Protein AF-A0A9E5N1L3-F1 (afdb_monomer_lite)

Secondary structure (DSSP, 8-state):
-TTS---TTSEEEEETTEEEEE-THHHHHHHHTTPPEEEEEEEE-SSTT-EEEEEEEEE-GGGT-GGGSSHHHHHHHHHHHHHHHHHHSGGGS-TTS-SS---HHHHHHHHHHHH--

Radius of gyration: 16.65 Å; chains: 1; bounding box: 33×31×56 Å

Foldseek 3Di:
DFQFQDADPADFEDQPNDTFGTHLVQLVVCLVPQHKDWQKDWDADDDPPRIDIDTQDIDGCVVVDPCNPGSNSVRNVSSVSVNVVCVVPVVPDPPVGPRHDDCVVVVVVVVVVVVVD

Structure (mmCIF, N/CA/C/O backbone):
data_AF-A0A9E5N1L3-F1
#
_entry.id   AF-A0A9E5N1L3-F1
#
loop_
_atom_site.group_PDB
_atom_site.id
_atom_site.type_symbol
_atom_site.label_atom_id
_atom_site.label_alt_id
_atom_site.label_comp_id
_atom_site.label_asym_id
_atom_site.label_entity_id
_atom_site.label_seq_id
_atom_site.pdbx_PDB_ins_code
_atom_site.Cartn_x
_atom_site.Cartn_y
_atom_site.Cartn_z
_atom_site.occupancy
_atom_site.B_iso_or_equiv
_atom_site.auth_seq_id
_atom_site.auth_comp_id
_atom_site.auth_asym_id
_atom_site.auth_atom_id
_atom_site.pdbx_PDB_model_num
ATOM 1 N N . MET A 1 1 ? -0.098 10.461 0.091 1.00 66.31 1 MET A N 1
ATOM 2 C CA . MET A 1 1 ? -0.199 9.126 0.718 1.00 66.31 1 MET A CA 1
ATOM 3 C C . MET A 1 1 ? -0.242 8.082 -0.395 1.00 66.31 1 MET A C 1
ATOM 5 O O . MET A 1 1 ? -0.880 8.351 -1.407 1.00 66.31 1 MET A O 1
ATOM 9 N N . ALA A 1 2 ? 0.513 6.983 -0.29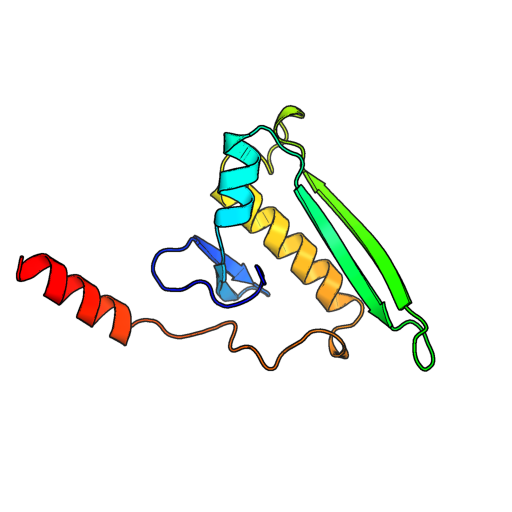1 1.00 82.25 2 ALA A N 1
ATOM 10 C CA . ALA A 1 2 ? 0.779 6.065 -1.414 1.00 82.25 2 ALA A CA 1
ATOM 11 C C . ALA A 1 2 ? -0.378 5.107 -1.770 1.00 82.25 2 ALA A C 1
ATOM 13 O O . ALA A 1 2 ? -0.332 4.412 -2.784 1.00 82.25 2 ALA A O 1
ATOM 14 N N . ASP A 1 3 ? -1.425 5.102 -0.958 1.00 89.88 3 ASP A N 1
ATOM 15 C CA . ASP A 1 3 ? -2.605 4.245 -1.032 1.00 89.88 3 ASP A CA 1
ATOM 16 C C . ASP A 1 3 ? -3.812 4.923 -1.710 1.00 89.88 3 ASP A C 1
ATOM 18 O O . ASP A 1 3 ? -4.870 4.325 -1.892 1.00 89.88 3 ASP A O 1
ATOM 22 N N . GLN A 1 4 ? -3.659 6.160 -2.182 1.00 92.62 4 GLN A N 1
ATOM 23 C CA . GLN A 1 4 ? -4.673 6.846 -2.983 1.00 92.62 4 GLN A CA 1
ATOM 24 C C . G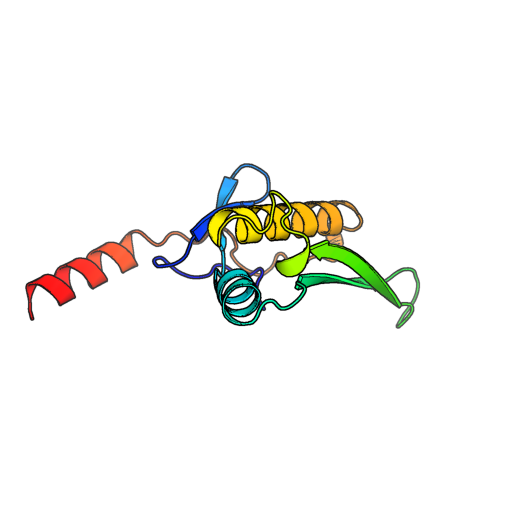LN A 1 4 ? -4.575 6.481 -4.472 1.00 92.62 4 GLN A C 1
ATOM 26 O O . GLN A 1 4 ? -3.598 5.893 -4.935 1.00 92.62 4 GLN A O 1
ATOM 31 N N . ALA A 1 5 ? -5.614 6.817 -5.242 1.00 93.19 5 ALA A N 1
ATOM 32 C CA . ALA A 1 5 ? -5.651 6.544 -6.676 1.00 93.19 5 ALA A CA 1
ATOM 33 C C . ALA A 1 5 ? -4.587 7.367 -7.431 1.00 93.19 5 ALA A C 1
ATOM 35 O O . ALA A 1 5 ? -4.684 8.597 -7.512 1.00 93.19 5 ALA A O 1
ATOM 36 N N . ALA A 1 6 ? -3.609 6.682 -8.024 1.00 92.81 6 ALA A N 1
ATOM 37 C CA . ALA A 1 6 ? -2.356 7.289 -8.477 1.00 92.81 6 ALA A CA 1
ATOM 38 C C . ALA A 1 6 ? -2.406 7.960 -9.864 1.00 92.81 6 ALA A C 1
ATOM 40 O O . ALA A 1 6 ? -1.425 8.552 -10.313 1.00 92.81 6 ALA A O 1
ATOM 41 N N . GLY A 1 7 ? -3.533 7.903 -10.573 1.00 91.31 7 GLY A N 1
ATOM 42 C CA . GLY A 1 7 ? -3.652 8.459 -11.924 1.00 91.31 7 GLY A CA 1
ATOM 43 C C . GLY A 1 7 ? -3.446 7.431 -13.044 1.00 91.31 7 GLY A C 1
ATOM 44 O O . GLY A 1 7 ? -3.091 6.284 -12.790 1.00 91.31 7 GLY A O 1
ATOM 45 N N . PRO A 1 8 ? -3.662 7.817 -14.308 1.00 88.44 8 PRO A N 1
ATOM 46 C CA . PRO A 1 8 ? -3.669 6.870 -15.425 1.00 88.44 8 PRO A CA 1
ATOM 47 C C . PRO A 1 8 ? -2.297 6.256 -15.753 1.00 88.44 8 PRO A C 1
ATOM 49 O O . PRO A 1 8 ? -2.244 5.135 -16.244 1.00 88.44 8 PRO A O 1
ATOM 52 N N . ASN A 1 9 ? -1.196 6.959 -15.463 1.00 88.44 9 ASN A N 1
ATOM 53 C CA . ASN A 1 9 ? 0.168 6.580 -15.873 1.00 88.44 9 ASN A CA 1
ATOM 54 C C . ASN A 1 9 ? 0.940 5.791 -14.792 1.00 88.44 9 ASN A C 1
ATOM 56 O O . ASN A 1 9 ? 2.168 5.873 -14.696 1.00 88.44 9 ASN A O 1
ATOM 60 N N . ASN A 1 10 ? 0.214 5.064 -13.946 1.00 92.62 10 ASN A N 1
ATOM 61 C CA . ASN A 1 10 ? 0.744 4.288 -12.826 1.00 92.62 10 ASN A CA 1
ATOM 62 C C . ASN A 1 10 ? 0.465 2.791 -13.010 1.00 92.62 10 ASN A C 1
ATOM 64 O O . ASN A 1 10 ? -0.156 2.390 -13.997 1.00 92.62 10 ASN A O 1
ATOM 68 N N . TYR A 1 11 ? 0.956 1.951 -12.094 1.00 93.69 11 TYR A N 1
ATOM 69 C CA . TYR A 1 11 ? 0.647 0.527 -12.174 1.00 93.69 11 TYR A CA 1
ATOM 70 C C . TYR A 1 11 ? -0.807 0.269 -11.808 1.00 93.69 11 TYR A C 1
ATOM 72 O O . TYR A 1 11 ? -1.329 0.809 -10.835 1.00 93.69 11 TYR A O 1
ATOM 80 N N . TRP A 1 12 ? -1.435 -0.587 -12.606 1.00 94.50 12 TRP A N 1
ATOM 81 C CA . TRP A 1 12 ? -2.727 -1.175 -12.308 1.00 94.50 12 TRP A CA 1
ATOM 82 C C . TRP A 1 12 ? -2.473 -2.529 -11.664 1.00 94.50 12 TRP A C 1
ATOM 84 O O . TRP A 1 12 ? -1.925 -3.430 -12.304 1.00 94.50 12 TRP A O 1
ATOM 94 N N . VAL A 1 13 ? -2.811 -2.609 -10.384 1.00 95.50 13 VAL A N 1
ATOM 95 C CA . VAL A 1 13 ? -2.677 -3.795 -9.534 1.00 95.50 13 VAL A CA 1
ATOM 96 C C . VAL A 1 13 ? -4.010 -4.030 -8.838 1.00 95.50 13 VAL A C 1
ATOM 98 O O . VAL A 1 13 ? -4.833 -3.115 -8.740 1.00 95.50 13 VAL A O 1
ATOM 101 N N . HIS A 1 14 ? -4.260 -5.250 -8.382 1.00 95.88 14 HIS A N 1
ATOM 102 C CA . HIS A 1 14 ? -5.498 -5.540 -7.670 1.00 95.88 14 HIS A CA 1
ATOM 103 C C . HIS A 1 14 ? -5.443 -4.942 -6.261 1.00 95.88 14 HIS A C 1
ATOM 105 O O . HIS A 1 14 ? -4.445 -5.089 -5.566 1.00 95.88 14 HIS A O 1
ATOM 111 N N . PHE A 1 15 ? -6.516 -4.242 -5.889 1.00 96.75 15 PHE A N 1
ATOM 112 C CA . PHE A 1 15 ? -6.809 -3.818 -4.526 1.00 96.75 15 PHE A CA 1
ATOM 113 C C . PHE A 1 15 ? -8.193 -4.367 -4.158 1.00 96.75 15 PHE A C 1
ATOM 115 O O . PHE A 1 15 ? -9.184 -4.001 -4.797 1.00 96.75 15 PHE A O 1
ATOM 122 N N . PHE A 1 16 ? -8.248 -5.289 -3.199 1.00 97.25 16 PHE A N 1
ATOM 123 C CA . PHE A 1 16 ? -9.405 -6.116 -2.850 1.00 97.25 16 PHE A CA 1
ATOM 124 C C . PHE A 1 16 ? -10.044 -6.790 -4.070 1.00 97.25 16 PHE A C 1
ATOM 126 O O . PHE A 1 16 ? -11.242 -6.683 -4.318 1.00 97.25 16 PHE A O 1
ATOM 133 N N . GLY A 1 17 ? -9.214 -7.439 -4.893 1.00 95.94 17 GLY A N 1
ATOM 134 C CA . GLY A 1 17 ? -9.667 -8.179 -6.077 1.00 95.94 17 GLY A CA 1
ATOM 135 C C . GLY A 1 17 ? -10.140 -7.311 -7.250 1.00 95.94 17 GLY A C 1
ATOM 136 O O . GLY A 1 17 ? -10.494 -7.848 -8.296 1.00 95.94 17 GLY A O 1
ATOM 137 N N . ARG A 1 18 ? -10.103 -5.976 -7.136 1.00 95.69 18 ARG A N 1
ATOM 138 C CA . ARG A 1 18 ? -10.480 -5.051 -8.214 1.00 95.69 18 ARG A CA 1
ATOM 139 C C . ARG A 1 18 ? -9.275 -4.228 -8.688 1.00 95.69 18 ARG A C 1
ATOM 141 O O . ARG A 1 18 ? -8.591 -3.644 -7.845 1.00 95.69 18 ARG A O 1
ATOM 148 N N . PRO A 1 19 ? -9.026 -4.102 -10.008 1.00 95.06 19 PRO A N 1
ATOM 149 C CA . PRO A 1 19 ? -7.942 -3.270 -10.527 1.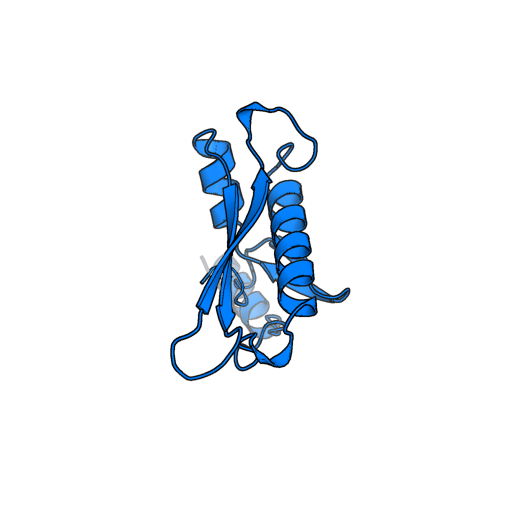00 95.06 19 PRO A CA 1
ATOM 150 C C . PRO A 1 19 ? -8.019 -1.821 -10.027 1.00 95.06 19 PRO A C 1
ATOM 152 O O . PRO A 1 19 ? -9.045 -1.153 -10.177 1.00 95.06 19 PRO A O 1
ATOM 155 N N . ALA A 1 20 ? -6.921 -1.326 -9.460 1.00 95.31 20 ALA A N 1
ATOM 156 C CA . ALA A 1 20 ? -6.766 0.033 -8.960 1.00 95.31 20 ALA A CA 1
ATOM 157 C C . ALA A 1 20 ? -5.426 0.626 -9.412 1.00 95.31 20 ALA A C 1
ATOM 159 O O . ALA A 1 20 ? -4.420 -0.073 -9.534 1.00 95.31 20 ALA A O 1
ATOM 160 N N . SER A 1 21 ? -5.415 1.938 -9.649 1.00 95.44 21 SER A N 1
ATOM 161 C CA . SER A 1 21 ? -4.185 2.670 -9.948 1.00 95.44 21 SER A CA 1
ATOM 162 C C . SER A 1 21 ? -3.386 2.917 -8.666 1.00 95.44 21 SER A C 1
ATOM 164 O O . SER A 1 21 ? -3.873 3.582 -7.745 1.00 95.44 21 SER A O 1
ATOM 166 N N . THR A 1 22 ? -2.150 2.423 -8.627 1.00 95.50 22 THR A N 1
ATOM 167 C CA . THR A 1 22 ? -1.277 2.440 -7.446 1.00 95.50 22 THR A CA 1
ATOM 168 C C . THR A 1 22 ? 0.045 3.141 -7.732 1.00 95.50 22 THR A C 1
ATOM 170 O O . THR A 1 22 ? 0.642 2.988 -8.799 1.00 95.50 22 THR A O 1
ATOM 173 N N . HIS A 1 23 ? 0.508 3.931 -6.762 1.00 94.12 23 HIS A N 1
ATOM 174 C CA . HIS A 1 23 ? 1.732 4.712 -6.878 1.00 94.12 23 HIS A CA 1
ATOM 175 C C . HIS A 1 23 ? 2.956 3.795 -6.993 1.00 94.12 23 HIS A C 1
ATOM 177 O O . HIS A 1 23 ? 3.354 3.163 -6.021 1.00 94.12 23 HIS A O 1
ATOM 183 N N . LYS A 1 24 ? 3.617 3.796 -8.156 1.00 93.06 24 LYS A N 1
ATOM 184 C CA . LYS A 1 24 ? 4.864 3.034 -8.370 1.00 93.06 24 LYS A CA 1
ATOM 185 C C . LYS A 1 24 ? 6.110 3.678 -7.751 1.00 93.06 24 LYS A C 1
ATOM 187 O O . LYS A 1 24 ? 7.200 3.132 -7.863 1.00 93.06 24 LYS A O 1
ATOM 192 N N . ALA A 1 25 ? 5.961 4.857 -7.142 1.00 94.88 25 ALA A N 1
ATOM 193 C CA . ALA A 1 25 ? 7.071 5.632 -6.594 1.00 94.88 25 ALA A CA 1
ATOM 194 C C . ALA A 1 25 ? 7.795 4.888 -5.464 1.00 94.88 25 ALA A C 1
ATOM 196 O O . ALA A 1 25 ? 9.017 4.925 -5.424 1.00 94.88 25 ALA A O 1
ATOM 197 N N . ILE A 1 26 ? 7.062 4.165 -4.605 1.00 95.31 26 ILE A N 1
ATOM 198 C CA . ILE A 1 26 ? 7.667 3.338 -3.546 1.00 95.31 26 ILE A CA 1
ATOM 199 C C . ILE A 1 26 ? 8.640 2.337 -4.164 1.00 95.31 26 ILE A C 1
ATOM 201 O O . ILE A 1 26 ? 9.809 2.305 -3.798 1.00 95.31 26 ILE A O 1
ATOM 205 N N . ALA A 1 27 ? 8.168 1.570 -5.148 1.00 96.75 27 ALA A N 1
ATOM 206 C CA . ALA A 1 27 ? 8.986 0.565 -5.802 1.00 96.75 27 ALA A CA 1
ATOM 207 C C . ALA A 1 27 ? 10.148 1.178 -6.599 1.00 96.75 27 ALA A C 1
ATOM 209 O O . ALA A 1 27 ? 11.248 0.637 -6.588 1.00 96.75 27 ALA A O 1
ATOM 210 N N . LEU A 1 28 ? 9.922 2.327 -7.249 1.00 96.88 28 LEU A N 1
ATOM 211 C CA . LEU A 1 28 ? 10.970 3.060 -7.959 1.00 96.88 28 LEU A CA 1
ATOM 212 C C . LEU A 1 28 ? 12.117 3.436 -7.019 1.00 96.88 28 LEU A C 1
ATOM 214 O O . LEU A 1 28 ? 13.261 3.110 -7.309 1.00 96.88 28 LEU A O 1
ATOM 218 N N . PHE A 1 29 ? 11.815 4.114 -5.909 1.00 97.38 29 PHE A N 1
ATOM 219 C CA . PHE A 1 29 ? 12.845 4.569 -4.977 1.00 97.38 29 PHE A CA 1
ATOM 220 C C . PHE A 1 29 ? 13.536 3.400 -4.277 1.00 97.38 29 PHE A C 1
ATOM 222 O O . PHE A 1 29 ? 14.754 3.425 -4.132 1.00 97.38 29 PHE A O 1
ATOM 229 N N . ALA A 1 30 ? 12.785 2.367 -3.897 1.00 97.81 30 ALA A N 1
ATOM 230 C CA . ALA A 1 30 ? 13.342 1.179 -3.265 1.00 97.81 30 ALA A CA 1
ATOM 231 C C . ALA A 1 30 ? 14.381 0.491 -4.152 1.00 97.81 30 ALA A C 1
ATOM 233 O O . ALA A 1 30 ? 15.509 0.272 -3.724 1.00 97.81 30 ALA A O 1
ATOM 234 N N . LEU A 1 31 ? 14.024 0.193 -5.403 1.00 97.88 31 LEU A N 1
ATOM 235 C CA . LEU A 1 31 ? 14.905 -0.538 -6.311 1.00 97.88 31 LEU A CA 1
ATOM 236 C C . LEU A 1 31 ? 16.050 0.336 -6.837 1.00 97.88 31 LEU A C 1
ATOM 238 O O . LEU A 1 31 ? 17.162 -0.155 -6.981 1.00 97.88 31 LEU A O 1
ATOM 242 N N . ALA A 1 32 ? 15.815 1.632 -7.075 1.00 98.12 32 ALA A N 1
ATOM 243 C CA . ALA A 1 32 ? 16.859 2.547 -7.543 1.00 98.12 32 ALA A CA 1
ATOM 244 C C . ALA A 1 32 ? 17.953 2.815 -6.497 1.00 98.12 32 ALA A C 1
ATOM 246 O O . ALA A 1 32 ? 19.068 3.180 -6.863 1.00 98.12 32 ALA A O 1
ATOM 247 N N . HIS A 1 33 ? 17.634 2.662 -5.211 1.00 98.00 33 HIS A N 1
ATOM 248 C CA . HIS A 1 33 ? 18.551 2.951 -4.106 1.00 98.00 33 HIS A CA 1
ATOM 249 C C . HIS A 1 33 ? 18.860 1.735 -3.230 1.00 98.00 33 HIS A C 1
ATOM 251 O O . HIS A 1 33 ? 19.479 1.895 -2.180 1.00 98.00 33 HIS A O 1
ATOM 257 N N . GLU A 1 34 ? 18.420 0.541 -3.636 1.00 97.31 34 GLU A N 1
ATOM 258 C CA . GLU A 1 34 ? 18.550 -0.697 -2.857 1.00 97.31 34 GLU A CA 1
ATOM 259 C C . GLU A 1 34 ? 18.100 -0.519 -1.395 1.00 97.31 34 GLU A C 1
ATOM 261 O O . GLU A 1 34 ? 18.773 -0.945 -0.455 1.00 97.31 34 GLU A O 1
ATOM 266 N N . ALA A 1 35 ? 16.983 0.188 -1.211 1.00 98.06 35 ALA A N 1
ATOM 267 C CA . ALA A 1 3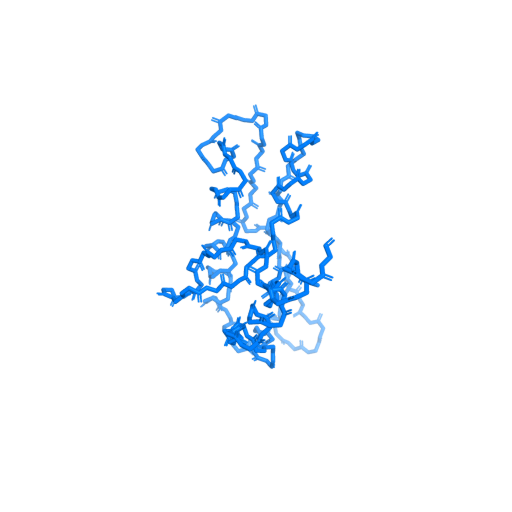5 ? 16.481 0.596 0.092 1.00 98.06 35 ALA A CA 1
ATOM 268 C C . ALA A 1 35 ? 15.324 -0.312 0.548 1.00 98.06 35 ALA A C 1
ATOM 270 O O . ALA A 1 35 ? 14.397 -0.545 -0.238 1.00 98.06 35 ALA A O 1
ATOM 271 N N . PRO A 1 36 ? 15.318 -0.774 1.814 1.00 97.81 36 PRO A N 1
ATOM 272 C CA . PRO A 1 36 ? 14.207 -1.545 2.357 1.00 97.81 36 PRO A CA 1
ATOM 273 C C . PRO A 1 36 ? 12.887 -0.767 2.336 1.00 97.81 36 PRO A C 1
ATOM 275 O O . PRO A 1 36 ? 12.823 0.404 2.717 1.00 97.81 36 PRO A O 1
ATOM 278 N N . VAL A 1 37 ? 11.808 -1.444 1.946 1.00 97.62 37 VAL A N 1
ATOM 279 C CA . VAL A 1 37 ? 10.436 -0.935 2.035 1.00 97.62 37 VAL A CA 1
ATOM 280 C C . VAL A 1 37 ? 9.767 -1.536 3.253 1.00 97.62 37 VAL A C 1
ATOM 282 O O . VAL A 1 37 ? 9.612 -2.751 3.341 1.00 97.62 37 VAL A O 1
ATOM 285 N N . MET A 1 38 ? 9.305 -0.677 4.157 1.00 97.56 38 MET A N 1
ATOM 286 C CA . MET A 1 38 ? 8.494 -1.069 5.305 1.00 97.56 38 MET A CA 1
ATOM 287 C C . MET A 1 38 ? 7.032 -0.705 5.049 1.00 97.56 38 MET A C 1
ATOM 289 O O . MET A 1 38 ? 6.723 0.434 4.695 1.00 97.56 38 MET A O 1
ATOM 293 N N . VAL A 1 39 ? 6.125 -1.657 5.253 1.00 97.19 39 VAL A N 1
ATOM 294 C CA . VAL A 1 39 ? 4.684 -1.386 5.276 1.00 97.19 39 VAL A CA 1
ATOM 295 C C . VAL A 1 39 ? 4.289 -1.171 6.724 1.00 97.19 39 VAL A C 1
ATOM 297 O O . VAL A 1 39 ? 4.257 -2.117 7.501 1.00 97.19 39 VAL A O 1
ATOM 300 N N . THR A 1 40 ? 4.038 0.073 7.109 1.00 97.00 40 THR A N 1
ATOM 301 C CA . THR A 1 40 ? 3.741 0.435 8.497 1.00 97.00 40 THR A CA 1
ATOM 302 C C . THR A 1 40 ? 2.291 0.853 8.671 1.00 97.00 40 THR A C 1
ATOM 304 O O . THR A 1 40 ? 1.595 1.181 7.707 1.00 97.00 40 THR A O 1
ATOM 307 N N . TYR A 1 41 ? 1.828 0.828 9.915 1.00 96.06 41 TYR A N 1
ATOM 308 C CA . TYR A 1 41 ? 0.483 1.243 10.275 1.00 96.06 41 TYR A CA 1
ATOM 309 C C . TYR A 1 41 ? 0.461 1.939 11.629 1.00 96.06 41 TYR A C 1
ATOM 311 O O . TYR A 1 41 ? 1.314 1.707 12.485 1.00 96.06 41 TYR A O 1
ATOM 319 N N . THR A 1 42 ? -0.579 2.745 11.811 1.00 95.50 42 THR A N 1
ATOM 320 C CA . THR A 1 42 ? -0.979 3.294 13.101 1.00 95.50 42 THR A CA 1
ATOM 321 C C . THR A 1 42 ? -2.475 3.080 13.229 1.00 95.50 42 THR A C 1
ATOM 323 O O . THR A 1 42 ? -3.227 3.543 12.372 1.00 95.50 42 THR A O 1
ATOM 326 N N . ARG A 1 43 ? -2.909 2.388 14.279 1.00 94.94 43 ARG A N 1
ATOM 327 C CA . ARG A 1 43 ? -4.324 2.094 14.527 1.00 94.94 43 ARG A CA 1
ATOM 328 C C . ARG A 1 43 ? -4.707 2.424 15.957 1.00 94.94 43 ARG A C 1
ATOM 330 O O . ARG A 1 43 ? -3.883 2.357 16.864 1.00 94.94 43 ARG A O 1
ATOM 337 N N . ARG A 1 44 ? -5.966 2.773 16.172 1.00 95.19 44 ARG A N 1
ATOM 338 C CA . ARG A 1 44 ? -6.542 2.948 17.501 1.00 95.19 44 ARG A CA 1
ATOM 339 C C . ARG A 1 44 ? -6.866 1.582 18.092 1.00 95.19 44 ARG A C 1
ATOM 341 O O . ARG A 1 44 ? -7.499 0.770 17.428 1.00 95.19 44 ARG A O 1
ATOM 348 N N . VAL A 1 45 ? -6.463 1.359 19.339 1.00 95.12 45 VAL A N 1
ATOM 349 C CA . VAL A 1 45 ? -6.698 0.095 20.069 1.00 95.12 45 VAL A CA 1
ATOM 350 C C . VAL A 1 45 ? -7.552 0.270 21.325 1.00 95.12 45 VAL A C 1
ATOM 352 O O . VAL A 1 45 ? -7.801 -0.686 22.050 1.00 95.12 45 VAL A O 1
ATOM 355 N N . GLY A 1 46 ? -8.025 1.488 21.588 1.00 92.38 46 GLY A N 1
ATOM 356 C CA . GLY A 1 46 ? -8.876 1.782 22.732 1.00 92.38 46 GLY A CA 1
ATOM 357 C C . GLY A 1 46 ? -9.395 3.215 22.719 1.00 92.38 46 GLY A C 1
ATOM 358 O O . GLY A 1 46 ? -9.824 3.723 21.680 1.00 92.38 46 GLY A O 1
ATOM 359 N N . ALA A 1 47 ? -9.368 3.869 23.880 1.00 88.88 47 ALA A N 1
ATOM 360 C CA . ALA A 1 47 ? -9.913 5.212 24.070 1.00 88.88 47 ALA A CA 1
ATOM 361 C C . ALA A 1 47 ? -9.128 6.303 23.301 1.00 88.88 47 ALA A C 1
ATOM 363 O O . ALA A 1 47 ? -8.263 6.040 22.457 1.00 88.88 47 ALA A O 1
ATOM 364 N N . ALA A 1 48 ? -9.447 7.574 23.564 1.00 87.12 48 ALA A N 1
ATOM 365 C CA . ALA A 1 48 ? -8.762 8.699 22.937 1.00 87.12 48 ALA A CA 1
ATOM 366 C C . ALA A 1 48 ? -7.232 8.581 23.105 1.00 87.12 48 ALA A C 1
ATOM 368 O O . ALA A 1 48 ? -6.729 8.438 24.214 1.00 87.12 48 ALA A O 1
ATOM 369 N N . LEU A 1 49 ? -6.515 8.641 21.976 1.00 88.19 49 LEU A N 1
ATOM 370 C CA . LEU A 1 49 ? -5.050 8.587 21.862 1.00 88.19 49 LEU A CA 1
ATOM 371 C C . LEU A 1 49 ? -4.373 7.264 22.271 1.00 88.19 49 LEU A C 1
ATOM 373 O O . LEU A 1 49 ? -3.148 7.216 22.334 1.00 88.19 49 LEU A O 1
ATOM 377 N N . GLN A 1 50 ? -5.119 6.172 22.457 1.00 96.12 50 GLN A N 1
ATOM 378 C CA . GLN A 1 50 ? -4.525 4.836 22.580 1.00 96.12 50 GLN A CA 1
ATOM 379 C C . GLN A 1 50 ? -4.264 4.252 21.190 1.00 96.12 50 GLN A C 1
ATOM 381 O O . GLN A 1 50 ? -5.183 3.763 20.525 1.00 96.12 50 GLN A O 1
ATOM 386 N N . LEU A 1 51 ? -3.013 4.359 20.743 1.00 96.12 51 LEU A N 1
ATOM 387 C CA . LEU A 1 51 ? -2.573 3.979 19.405 1.00 96.12 51 LEU A CA 1
ATOM 388 C C . LEU A 1 51 ? -1.554 2.838 19.467 1.00 96.12 51 LEU A C 1
ATOM 390 O O . LEU A 1 51 ? -0.626 2.868 20.270 1.00 96.12 51 LEU A O 1
ATOM 394 N N . GLU A 1 52 ? -1.702 1.872 18.571 1.00 96.31 52 GLU A N 1
ATOM 395 C CA . GLU A 1 52 ? -0.679 0.889 18.235 1.00 96.31 52 GLU A CA 1
ATOM 396 C C . GLU A 1 52 ? -0.003 1.324 16.933 1.00 96.31 52 GLU A C 1
ATOM 398 O O . GLU A 1 52 ? -0.681 1.626 15.948 1.00 96.31 52 GLU A O 1
ATOM 403 N N . VAL A 1 53 ? 1.330 1.359 16.936 1.00 96.88 53 VAL A N 1
ATOM 404 C CA . VAL A 1 53 ? 2.156 1.612 15.751 1.00 96.88 53 VAL A CA 1
ATOM 405 C C . VAL A 1 53 ? 2.943 0.348 15.459 1.00 96.88 53 VAL A C 1
ATOM 407 O O . VAL A 1 53 ? 3.560 -0.214 16.364 1.00 96.88 53 VAL A O 1
ATOM 410 N N . GLY A 1 54 ? 2.941 -0.090 14.205 1.00 96.94 54 GLY A N 1
ATOM 411 C CA . GLY A 1 54 ? 3.587 -1.339 13.831 1.00 96.94 54 GLY A CA 1
ATOM 412 C C . GLY A 1 54 ? 4.140 -1.353 12.415 1.00 96.94 54 GLY A C 1
ATOM 413 O O . GLY A 1 54 ? 3.894 -0.462 11.598 1.00 96.94 54 GLY A O 1
ATOM 414 N N . CYS A 1 55 ? 4.904 -2.407 12.143 1.00 97.56 55 CYS A N 1
ATOM 415 C CA . CYS A 1 55 ? 5.410 -2.758 10.826 1.00 97.56 55 CYS A CA 1
ATOM 416 C C . CYS A 1 55 ? 4.809 -4.108 10.435 1.00 97.56 55 CYS A C 1
ATOM 418 O O . CYS A 1 55 ? 5.028 -5.104 11.117 1.00 97.56 55 CYS A O 1
ATOM 420 N N . GLU A 1 56 ? 4.039 -4.126 9.354 1.00 96.56 56 GLU A N 1
ATOM 421 C CA . GLU A 1 56 ? 3.413 -5.329 8.816 1.00 96.56 56 GLU A CA 1
ATOM 422 C C . GLU A 1 56 ? 4.420 -6.249 8.143 1.00 96.56 56 GLU A C 1
ATOM 424 O O . GLU A 1 56 ? 4.370 -7.467 8.291 1.00 96.56 56 GLU A O 1
ATOM 429 N N . ALA A 1 57 ? 5.292 -5.664 7.329 1.00 97.50 57 ALA A N 1
ATOM 430 C CA . ALA A 1 57 ? 6.233 -6.414 6.523 1.00 97.50 57 ALA A CA 1
ATOM 431 C C . ALA A 1 57 ? 7.362 -5.512 6.031 1.00 97.50 57 ALA A C 1
ATOM 433 O O . ALA A 1 57 ? 7.185 -4.301 5.861 1.00 97.50 57 ALA A O 1
ATOM 434 N N . ILE A 1 58 ? 8.503 -6.137 5.750 1.00 98.12 58 ILE A N 1
ATOM 435 C CA . ILE A 1 58 ? 9.679 -5.498 5.169 1.00 98.12 58 ILE A CA 1
ATOM 436 C C . ILE A 1 58 ? 10.060 -6.269 3.906 1.00 98.12 58 ILE A C 1
ATOM 438 O O . ILE A 1 58 ? 10.134 -7.494 3.943 1.00 98.12 58 ILE A O 1
ATOM 442 N N . ALA A 1 59 ? 10.292 -5.550 2.812 1.00 98.06 59 ALA A N 1
ATOM 443 C CA . ALA A 1 59 ? 10.887 -6.082 1.592 1.00 98.06 59 ALA A CA 1
ATOM 444 C C . ALA A 1 59 ? 12.220 -5.371 1.356 1.00 98.06 59 ALA A C 1
ATOM 446 O O . ALA A 1 59 ? 12.248 -4.147 1.222 1.00 98.06 59 ALA A O 1
ATOM 447 N N . ASP A 1 60 ? 13.315 -6.128 1.317 1.00 97.94 60 ASP A N 1
ATOM 448 C CA . ASP A 1 60 ? 14.657 -5.597 1.079 1.00 97.94 60 ASP A CA 1
ATOM 449 C C . ASP A 1 60 ? 15.140 -6.003 -0.323 1.00 97.94 60 ASP A C 1
ATOM 451 O O . ASP A 1 60 ? 15.316 -7.198 -0.585 1.00 97.94 60 ASP A O 1
ATOM 455 N N . PRO A 1 61 ? 15.368 -5.043 -1.242 1.00 97.44 61 PRO A N 1
ATOM 456 C CA . PRO A 1 61 ? 15.930 -5.326 -2.560 1.00 97.44 61 PRO A CA 1
ATOM 457 C C . PRO A 1 61 ? 17.250 -6.104 -2.517 1.00 97.44 61 PRO A C 1
ATOM 459 O O . PRO A 1 61 ? 17.494 -6.927 -3.396 1.00 97.44 61 PRO A O 1
ATOM 462 N N . ARG A 1 62 ? 18.066 -5.918 -1.473 1.00 96.94 62 ARG A N 1
ATOM 463 C CA . ARG A 1 62 ? 19.352 -6.616 -1.309 1.00 96.94 62 ARG A CA 1
ATOM 464 C C . ARG A 1 62 ? 19.197 -8.084 -0.931 1.00 96.94 62 ARG A C 1
ATOM 466 O O . ARG A 1 62 ? 20.134 -8.858 -1.100 1.00 96.94 62 ARG A O 1
ATOM 473 N N . GLY A 1 63 ? 18.024 -8.474 -0.432 1.00 94.31 63 GLY A N 1
ATOM 474 C CA . GLY A 1 63 ? 17.714 -9.860 -0.090 1.00 94.31 63 GLY A CA 1
ATOM 475 C C . GLY A 1 63 ? 17.476 -10.758 -1.307 1.00 94.31 63 GLY A C 1
ATOM 476 O O . GLY A 1 63 ? 17.501 -11.975 -1.163 1.00 94.31 63 GLY A O 1
ATOM 477 N N . GLY A 1 64 ? 17.251 -10.186 -2.498 1.00 90.75 64 GLY A N 1
ATOM 478 C CA . GLY A 1 64 ? 17.016 -10.957 -3.726 1.00 90.75 64 GLY A CA 1
ATOM 479 C C . GLY A 1 64 ? 15.698 -11.744 -3.743 1.00 90.75 64 GLY A C 1
ATOM 480 O O . GLY A 1 64 ? 15.579 -12.730 -4.470 1.00 90.75 64 GLY A O 1
ATOM 481 N N . ASN A 1 65 ? 14.714 -11.340 -2.937 1.00 95.00 65 ASN A N 1
ATOM 482 C CA . ASN A 1 65 ? 13.424 -12.019 -2.848 1.00 95.00 65 ASN A CA 1
ATOM 483 C C . ASN A 1 65 ? 12.525 -11.747 -4.070 1.00 95.00 65 ASN A C 1
ATOM 485 O O . ASN A 1 65 ? 12.675 -10.762 -4.794 1.00 95.00 65 ASN A O 1
ATOM 489 N N . ALA A 1 66 ? 11.516 -12.599 -4.267 1.00 95.88 66 ALA A N 1
ATOM 490 C CA . ALA A 1 66 ? 10.599 -12.498 -5.403 1.00 95.88 66 ALA A CA 1
ATOM 491 C C . ALA A 1 66 ? 9.774 -11.198 -5.415 1.00 95.88 66 ALA A C 1
ATOM 493 O O . ALA A 1 66 ? 9.441 -10.692 -6.484 1.00 95.88 66 ALA A O 1
ATOM 494 N N . GLU A 1 67 ? 9.432 -10.633 -4.255 1.00 96.12 67 GLU A N 1
ATOM 495 C CA . GLU A 1 67 ? 8.697 -9.369 -4.185 1.00 96.12 67 GLU A CA 1
ATOM 496 C C . GLU A 1 67 ? 9.508 -8.163 -4.662 1.00 96.12 67 GLU A C 1
ATOM 498 O O . GLU A 1 67 ? 8.912 -7.162 -5.045 1.00 96.12 67 GLU A O 1
ATOM 503 N N . THR A 1 68 ? 10.840 -8.239 -4.670 1.00 97.38 68 THR A N 1
ATOM 504 C CA . THR A 1 68 ? 11.720 -7.151 -5.116 1.00 97.38 68 THR A CA 1
ATOM 505 C C . THR A 1 68 ? 12.308 -7.390 -6.506 1.00 97.38 68 THR A C 1
ATOM 507 O O . THR A 1 68 ? 13.155 -6.616 -6.945 1.00 97.38 68 THR A O 1
ATOM 510 N N . SER A 1 69 ? 11.828 -8.404 -7.240 1.00 96.62 69 SER A N 1
ATOM 511 C CA . SER A 1 69 ? 12.352 -8.750 -8.569 1.00 96.62 69 SER A CA 1
ATOM 512 C C . SER A 1 69 ? 12.125 -7.659 -9.619 1.00 96.62 69 SER A C 1
ATOM 514 O O . SER A 1 69 ? 12.920 -7.512 -10.542 1.00 96.62 69 SER A O 1
ATOM 516 N N . ASP A 1 70 ? 11.032 -6.901 -9.500 1.00 97.31 70 ASP A N 1
ATOM 517 C CA . ASP A 1 70 ? 10.765 -5.725 -10.320 1.00 97.31 70 ASP A CA 1
ATOM 518 C C . ASP A 1 70 ? 9.805 -4.744 -9.623 1.00 97.31 70 ASP A C 1
ATOM 520 O O . ASP A 1 70 ? 9.237 -5.006 -8.557 1.00 97.31 70 ASP A O 1
ATOM 524 N N . MET A 1 71 ? 9.608 -3.576 -10.244 1.00 97.12 71 MET A N 1
ATOM 525 C CA . MET A 1 71 ? 8.775 -2.525 -9.665 1.00 97.12 71 MET A CA 1
ATOM 526 C C . MET A 1 71 ? 7.293 -2.916 -9.534 1.00 97.12 71 MET A C 1
ATOM 528 O O . MET A 1 71 ? 6.605 -2.414 -8.641 1.00 97.12 71 MET A O 1
ATOM 532 N N . ARG A 1 72 ? 6.768 -3.752 -10.437 1.00 97.06 72 ARG A N 1
ATOM 533 C CA . ARG A 1 72 ? 5.374 -4.207 -10.396 1.00 97.06 72 ARG A CA 1
ATOM 534 C C . ARG A 1 72 ? 5.183 -5.175 -9.236 1.00 97.06 72 ARG A C 1
ATOM 536 O O . ARG A 1 72 ? 4.268 -4.953 -8.447 1.00 97.06 72 ARG A O 1
ATOM 543 N N . GLN A 1 73 ? 6.058 -6.164 -9.095 1.00 97.81 73 GLN A N 1
ATOM 544 C CA . GLN A 1 73 ? 6.011 -7.163 -8.027 1.00 97.81 73 GLN A CA 1
ATOM 545 C C . GLN A 1 73 ? 6.065 -6.508 -6.647 1.00 97.81 73 GLN A C 1
ATOM 547 O O . GLN A 1 73 ? 5.239 -6.817 -5.785 1.00 97.81 73 GLN A O 1
ATOM 552 N N . LEU A 1 74 ? 6.933 -5.507 -6.474 1.00 97.94 74 LEU A N 1
ATOM 553 C CA . LEU A 1 74 ? 7.031 -4.766 -5.217 1.00 97.94 74 LEU A CA 1
ATOM 554 C C . LEU A 1 74 ? 5.778 -3.921 -4.950 1.00 97.94 74 LEU A C 1
ATOM 556 O O . LEU A 1 74 ? 5.298 -3.840 -3.819 1.00 97.94 74 LEU A O 1
ATOM 560 N N . THR A 1 75 ? 5.190 -3.337 -5.998 1.00 97.38 75 THR A N 1
ATOM 561 C CA . THR A 1 75 ? 3.923 -2.594 -5.890 1.00 97.38 75 THR A CA 1
ATOM 562 C C . THR A 1 75 ? 2.756 -3.518 -5.512 1.00 97.38 75 THR A C 1
ATOM 564 O O . THR A 1 75 ? 1.922 -3.160 -4.675 1.00 97.38 75 THR A O 1
ATOM 567 N N . GLU A 1 76 ? 2.684 -4.713 -6.099 1.00 97.19 76 GLU A N 1
ATOM 568 C CA . GLU A 1 76 ? 1.661 -5.726 -5.807 1.00 97.19 76 GLU A CA 1
ATOM 569 C C . GLU A 1 76 ? 1.827 -6.309 -4.403 1.00 97.19 76 GLU A C 1
ATOM 571 O O . GLU A 1 76 ? 0.850 -6.464 -3.670 1.00 97.19 76 GLU A O 1
ATOM 576 N N . TRP A 1 77 ? 3.062 -6.589 -3.987 1.00 97.81 77 TRP A N 1
ATOM 577 C CA . TRP A 1 77 ? 3.381 -6.992 -2.621 1.00 97.81 77 TRP A CA 1
ATOM 578 C C . TRP A 1 77 ? 2.948 -5.932 -1.605 1.00 97.81 77 TRP A C 1
ATOM 580 O O . TRP A 1 77 ? 2.186 -6.255 -0.692 1.00 97.81 77 TRP A O 1
ATOM 590 N N . PHE A 1 78 ? 3.332 -4.668 -1.811 1.00 97.62 78 PHE A N 1
ATOM 591 C CA . PHE A 1 78 ? 2.954 -3.563 -0.926 1.00 97.62 78 PHE A CA 1
ATOM 592 C C . PHE A 1 78 ? 1.430 -3.450 -0.811 1.00 97.62 78 PHE A C 1
ATOM 594 O O . PHE A 1 78 ? 0.886 -3.345 0.287 1.00 97.62 78 PHE A O 1
ATOM 601 N N . THR A 1 79 ? 0.729 -3.538 -1.946 1.00 97.38 79 THR A N 1
ATOM 602 C CA . THR A 1 79 ? -0.737 -3.450 -1.991 1.00 97.38 79 THR A CA 1
ATOM 603 C C . THR A 1 79 ? -1.395 -4.586 -1.205 1.00 97.38 79 THR A C 1
ATOM 605 O O . THR A 1 79 ? -2.299 -4.325 -0.417 1.00 97.38 79 THR A O 1
ATOM 608 N N . ARG A 1 80 ? -0.900 -5.825 -1.325 1.00 97.81 80 ARG A N 1
ATOM 609 C CA . ARG A 1 80 ? -1.405 -6.972 -0.547 1.00 97.81 80 ARG A CA 1
ATOM 610 C C . ARG A 1 80 ? -1.152 -6.834 0.955 1.00 97.81 80 ARG A C 1
ATOM 612 O O . ARG A 1 80 ? -1.968 -7.274 1.758 1.00 97.81 80 ARG A O 1
ATOM 619 N N . ARG A 1 81 ? -0.013 -6.261 1.361 1.00 98.00 81 ARG A N 1
ATOM 620 C CA . ARG A 1 81 ? 0.275 -5.995 2.784 1.00 98.00 81 ARG A CA 1
ATOM 621 C C . ARG A 1 81 ? -0.640 -4.906 3.342 1.00 98.00 81 ARG A C 1
ATOM 623 O O . ARG A 1 81 ? -1.153 -5.045 4.446 1.00 98.00 81 ARG A O 1
ATOM 630 N N . LEU A 1 82 ? -0.915 -3.872 2.548 1.00 96.94 82 LEU A N 1
ATOM 631 C CA . LEU A 1 82 ? -1.904 -2.854 2.889 1.00 96.94 82 LEU A CA 1
ATOM 632 C C . LEU A 1 82 ? -3.314 -3.451 3.041 1.00 96.94 82 LEU A C 1
ATOM 634 O O . LEU A 1 82 ? -3.997 -3.129 4.005 1.00 96.94 82 LEU A O 1
ATOM 638 N N . GLU A 1 83 ? -3.752 -4.333 2.138 1.00 97.75 83 GLU A N 1
ATOM 639 C CA . GLU A 1 83 ? -5.040 -5.034 2.278 1.00 97.75 83 GLU A CA 1
ATOM 640 C C . GLU A 1 83 ? -5.126 -5.811 3.594 1.00 97.75 83 GLU A C 1
ATOM 642 O O . GLU A 1 83 ? -6.125 -5.702 4.300 1.00 97.75 83 GLU A O 1
ATOM 647 N N . ALA A 1 84 ? -4.070 -6.553 3.948 1.00 97.62 84 ALA A N 1
ATOM 648 C CA . ALA A 1 84 ? -4.016 -7.306 5.197 1.00 97.62 84 ALA A CA 1
ATOM 649 C C . ALA A 1 84 ? -4.166 -6.397 6.427 1.00 97.62 84 ALA A C 1
ATOM 651 O O . ALA A 1 84 ? -4.874 -6.757 7.364 1.00 97.62 84 ALA A O 1
ATOM 652 N N . LEU A 1 85 ? -3.556 -5.208 6.404 1.00 96.94 85 LEU A N 1
ATOM 653 C CA . LEU A 1 85 ? -3.712 -4.206 7.459 1.00 96.94 85 LEU A CA 1
ATOM 654 C C . LEU A 1 85 ? -5.130 -3.652 7.535 1.00 96.94 85 LEU A C 1
ATOM 656 O O . LEU A 1 85 ? -5.705 -3.582 8.617 1.00 96.94 85 LEU A O 1
ATOM 660 N N . ILE A 1 86 ? -5.707 -3.295 6.390 1.00 97.12 86 ILE A N 1
ATOM 661 C CA . ILE A 1 86 ? -7.074 -2.772 6.321 1.00 97.12 86 ILE A CA 1
ATOM 662 C C . ILE A 1 86 ? -8.073 -3.814 6.826 1.00 97.12 86 ILE A C 1
ATOM 664 O O . ILE A 1 86 ? -9.022 -3.454 7.505 1.00 97.12 86 ILE A O 1
ATOM 668 N N . LEU A 1 87 ? -7.866 -5.103 6.544 1.00 97.31 87 LEU A N 1
ATOM 669 C CA . LEU A 1 87 ? -8.762 -6.164 7.009 1.00 97.31 87 LEU A CA 1
ATOM 670 C C . LEU A 1 87 ? -8.757 -6.365 8.531 1.00 97.31 87 LEU A C 1
ATOM 672 O O . LEU A 1 87 ? -9.710 -6.948 9.042 1.00 97.31 87 LEU A O 1
ATOM 676 N N . ARG A 1 88 ? -7.725 -5.902 9.252 1.00 96.00 88 ARG A N 1
ATOM 677 C CA . ARG A 1 88 ? -7.683 -5.985 10.723 1.00 96.00 88 ARG A CA 1
ATOM 678 C C . ARG A 1 88 ? -8.657 -5.014 11.377 1.00 96.00 88 ARG A C 1
ATOM 680 O O . ARG A 1 88 ? -9.372 -5.410 12.288 1.00 96.00 88 ARG A O 1
ATOM 687 N N . ASP A 1 89 ? -8.703 -3.782 10.878 1.00 95.94 89 ASP A N 1
ATOM 688 C CA . ASP A 1 89 ? -9.552 -2.706 11.396 1.00 95.94 89 ASP A CA 1
ATOM 689 C C . ASP A 1 89 ? -10.149 -1.897 10.220 1.00 95.94 89 ASP A C 1
ATOM 691 O O . ASP A 1 89 ? -9.721 -0.766 9.952 1.00 95.94 89 ASP A O 1
ATOM 695 N N . PRO A 1 90 ? -11.100 -2.470 9.450 1.00 96.62 90 PRO A N 1
ATOM 696 C CA . PRO A 1 90 ? -11.575 -1.860 8.207 1.00 96.62 90 PRO A CA 1
ATOM 697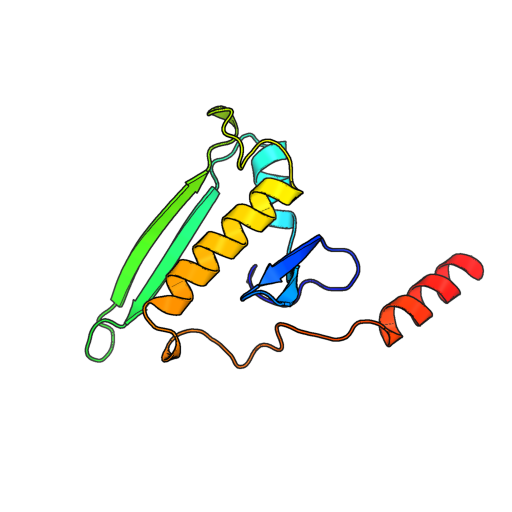 C C . PRO A 1 90 ? -12.215 -0.493 8.411 1.00 96.62 90 PRO A C 1
ATOM 699 O O . PRO A 1 90 ? -12.086 0.379 7.560 1.00 96.62 90 PRO A O 1
ATOM 702 N N . ASP A 1 91 ? -12.890 -0.283 9.533 1.00 95.81 91 ASP A N 1
ATOM 703 C CA . ASP A 1 91 ? -13.533 0.974 9.912 1.00 95.81 91 ASP A CA 1
ATOM 704 C C . ASP A 1 91 ? -12.540 2.129 10.119 1.00 95.81 91 ASP A C 1
ATOM 706 O O . ASP A 1 91 ? -12.914 3.294 9.974 1.00 95.81 91 ASP A O 1
ATOM 710 N N . GLN A 1 92 ? -11.271 1.822 10.398 1.00 95.38 92 GLN A N 1
ATOM 711 C CA . GLN A 1 92 ? -10.218 2.819 10.595 1.00 95.38 92 GLN A CA 1
ATOM 712 C C . GLN A 1 92 ? -9.506 3.228 9.302 1.00 95.38 92 GLN A C 1
ATOM 714 O O . GLN A 1 92 ? -8.767 4.217 9.290 1.00 95.38 92 GLN A O 1
ATOM 719 N N . TYR A 1 93 ? -9.722 2.511 8.198 1.00 95.94 93 TYR A N 1
ATOM 720 C CA . TYR A 1 93 ? -9.168 2.916 6.913 1.00 95.94 93 TYR A CA 1
ATOM 721 C C . TYR A 1 93 ? -9.919 4.128 6.342 1.00 95.94 93 TYR A C 1
ATOM 723 O O . TYR A 1 93 ? -11.144 4.231 6.408 1.00 95.94 93 TYR A O 1
ATOM 731 N N . TRP A 1 94 ? -9.189 5.066 5.736 1.00 93.69 94 TRP A N 1
ATOM 732 C CA . TRP A 1 94 ? -9.756 6.315 5.222 1.00 93.69 94 TRP A CA 1
ATOM 733 C C . TRP A 1 94 ? -10.493 6.108 3.881 1.00 93.69 94 TRP A C 1
ATOM 735 O O . TRP A 1 94 ? -10.052 6.547 2.813 1.00 93.69 94 TRP A O 1
ATOM 745 N N . TRP A 1 95 ? -11.662 5.462 3.921 1.00 93.69 95 TRP A N 1
ATOM 746 C CA . TRP A 1 95 ? -12.479 5.124 2.741 1.00 93.69 95 TRP A CA 1
ATOM 747 C C . TRP A 1 95 ? -13.010 6.327 1.947 1.00 93.69 95 TRP A C 1
ATOM 749 O O . TRP A 1 95 ? -13.486 6.161 0.824 1.00 93.69 95 TRP A O 1
ATOM 759 N N . LEU A 1 96 ? -12.906 7.549 2.482 1.00 93.44 96 LEU A N 1
ATOM 760 C CA . LEU A 1 96 ? -13.323 8.780 1.797 1.00 93.44 96 LEU A CA 1
ATOM 761 C C . LEU A 1 96 ? -12.569 8.991 0.469 1.00 93.44 96 LEU A C 1
ATOM 763 O O . LEU A 1 96 ? -13.060 9.650 -0.452 1.00 93.44 96 LEU A O 1
ATOM 767 N N . HIS A 1 97 ? -11.360 8.439 0.339 1.00 90.44 97 HIS A N 1
ATOM 768 C CA . HIS A 1 97 ? -10.627 8.500 -0.915 1.00 90.44 97 HIS A CA 1
ATOM 769 C C . HIS A 1 97 ? -11.261 7.586 -1.968 1.00 90.44 97 HIS A C 1
ATOM 771 O O . HIS A 1 97 ? -11.337 6.372 -1.816 1.00 90.44 97 HIS A O 1
ATOM 777 N N . ARG A 1 98 ? -11.631 8.163 -3.119 1.00 90.44 98 ARG A N 1
ATOM 778 C CA . ARG A 1 98 ? -12.054 7.384 -4.295 1.00 90.44 98 ARG A CA 1
ATOM 779 C C . ARG A 1 98 ? -10.876 6.551 -4.820 1.00 90.44 98 ARG A C 1
ATOM 781 O O . ARG A 1 98 ? -10.117 7.041 -5.656 1.00 90.44 98 ARG A O 1
ATOM 788 N N . ARG A 1 99 ? -10.727 5.319 -4.326 1.00 93.19 99 ARG A N 1
ATOM 789 C CA . ARG A 1 99 ? -9.659 4.373 -4.700 1.00 93.19 99 ARG A CA 1
ATOM 790 C C . ARG A 1 99 ? -9.799 3.887 -6.144 1.00 93.19 99 ARG A C 1
ATOM 792 O O . ARG A 1 99 ? -8.839 3.914 -6.907 1.00 93.19 99 ARG A O 1
ATOM 799 N N . TRP A 1 100 ? -11.020 3.550 -6.557 1.00 93.38 100 TRP A N 1
ATOM 800 C CA . TRP A 1 100 ? -11.346 3.139 -7.926 1.00 93.38 100 TRP A CA 1
ATOM 801 C C . TRP A 1 100 ? -11.846 4.326 -8.754 1.00 93.38 100 TRP A C 1
ATOM 803 O O . TRP A 1 100 ? -13.037 4.453 -9.048 1.00 93.38 100 TRP A O 1
ATOM 813 N N . LYS A 1 101 ? -10.935 5.244 -9.092 1.00 90.12 101 LYS A N 1
ATOM 814 C CA . LYS A 1 101 ? -11.239 6.341 -10.021 1.00 90.12 101 LYS A CA 1
ATOM 815 C C . LYS A 1 101 ? -11.247 5.843 -11.459 1.00 90.12 101 LYS A C 1
ATOM 817 O O . LYS A 1 101 ? -10.354 5.119 -11.887 1.00 90.12 101 LYS A O 1
ATOM 822 N N . ASP A 1 102 ? -12.236 6.315 -12.204 1.00 83.38 102 ASP A N 1
ATOM 823 C CA . ASP A 1 102 ? -12.275 6.178 -13.649 1.00 83.38 102 ASP A CA 1
ATOM 824 C C . ASP A 1 102 ? -11.385 7.245 -14.300 1.00 83.38 102 ASP A C 1
ATOM 826 O O . ASP A 1 102 ? -11.457 8.432 -13.962 1.00 83.38 102 ASP A O 1
ATOM 830 N N . TYR A 1 103 ? -10.523 6.812 -15.215 1.00 80.94 103 TYR A N 1
ATOM 831 C CA . TYR A 1 103 ? -9.592 7.676 -15.935 1.00 80.94 103 TYR A CA 1
ATOM 832 C C . TYR A 1 103 ? -9.857 7.730 -17.445 1.00 80.94 103 TYR A C 1
ATOM 834 O O . TYR A 1 103 ? -9.066 8.366 -18.146 1.00 80.94 103 TYR A O 1
ATOM 842 N N . ARG A 1 104 ? -10.952 7.130 -17.945 1.00 71.12 104 ARG A N 1
ATOM 843 C CA . ARG A 1 104 ? -11.308 7.104 -19.378 1.00 71.12 104 ARG A CA 1
ATOM 844 C C . ARG A 1 104 ? -11.227 8.499 -20.011 1.00 71.12 104 ARG A C 1
ATOM 846 O O . ARG A 1 104 ? -10.445 8.706 -20.937 1.00 71.12 104 ARG A O 1
ATOM 853 N N . ASP A 1 105 ? -11.880 9.495 -19.416 1.00 64.25 105 ASP A N 1
ATOM 854 C CA . ASP A 1 105 ? -11.895 10.873 -19.940 1.00 64.25 105 ASP A CA 1
ATOM 855 C C . ASP A 1 105 ? -10.513 11.546 -19.977 1.00 64.25 105 ASP A C 1
ATOM 857 O O . ASP A 1 105 ? -10.214 12.353 -20.861 1.00 64.25 105 ASP A O 1
ATOM 861 N N . ARG A 1 106 ? -9.635 11.228 -19.016 1.00 63.09 106 ARG A N 1
ATOM 862 C CA . ARG A 1 106 ? -8.286 11.820 -18.946 1.00 63.09 106 ARG A CA 1
ATOM 863 C C . ARG A 1 106 ? -7.338 11.198 -19.961 1.00 63.09 106 ARG A C 1
ATOM 865 O O . ARG A 1 106 ? -6.505 11.912 -20.516 1.00 63.09 106 ARG A O 1
ATOM 872 N N . LEU A 1 107 ? -7.477 9.899 -20.216 1.00 60.69 107 LEU A N 1
ATOM 873 C CA . LEU A 1 107 ? -6.706 9.191 -21.237 1.00 60.69 107 LEU A CA 1
ATOM 874 C C . LEU A 1 107 ? -7.036 9.707 -22.644 1.00 60.69 107 LEU A C 1
ATOM 876 O O . LEU A 1 107 ? -6.116 9.932 -23.432 1.00 60.69 107 LEU A O 1
ATOM 880 N N . HIS A 1 108 ? -8.316 9.980 -22.930 1.00 60.25 108 HIS A N 1
ATOM 881 C CA . HIS A 1 108 ? -8.736 10.596 -24.194 1.00 60.25 108 HIS A CA 1
ATOM 882 C C . HIS A 1 108 ? -8.077 11.967 -24.411 1.00 60.25 108 HIS A C 1
ATOM 884 O O . HIS A 1 108 ? -7.467 12.207 -25.452 1.00 60.25 108 HIS A O 1
ATOM 890 N N . LYS A 1 109 ? -8.104 12.848 -23.402 1.00 60.09 109 LYS A N 1
ATOM 891 C CA . LYS A 1 109 ? -7.479 14.181 -23.497 1.00 60.09 109 LYS A CA 1
ATOM 892 C C . LYS A 1 109 ? -5.953 14.126 -23.651 1.00 60.09 109 LYS A C 1
ATOM 894 O O . LYS A 1 109 ? -5.386 14.948 -24.367 1.00 60.09 109 LYS A O 1
ATOM 899 N N . PHE A 1 110 ? -5.281 13.173 -23.000 1.00 59.47 110 PHE A N 1
ATOM 900 C CA . PHE A 1 110 ? -3.825 13.015 -23.096 1.00 59.47 110 PHE A CA 1
ATOM 901 C C . PHE A 1 110 ? -3.378 12.536 -24.484 1.00 59.47 110 PHE A C 1
ATOM 903 O O . PHE A 1 110 ? -2.421 13.080 -25.034 1.00 59.47 110 PHE A O 1
ATOM 910 N N . ARG A 1 111 ? -4.089 11.564 -25.079 1.00 59.88 111 ARG A N 1
ATOM 911 C CA . ARG A 1 111 ? -3.810 11.086 -26.446 1.00 59.88 111 ARG A CA 1
ATOM 912 C C . ARG A 1 111 ? -3.955 12.199 -27.481 1.00 59.88 111 ARG A C 1
ATOM 914 O O . ARG A 1 111 ? -3.057 12.365 -28.298 1.00 59.88 111 ARG A O 1
ATOM 921 N N . ASN A 1 112 ? -5.013 13.002 -27.385 1.00 58.56 112 ASN A N 1
ATOM 922 C CA . ASN A 1 112 ? -5.253 14.090 -28.335 1.00 58.56 112 ASN A CA 1
ATOM 923 C C . ASN A 1 112 ? 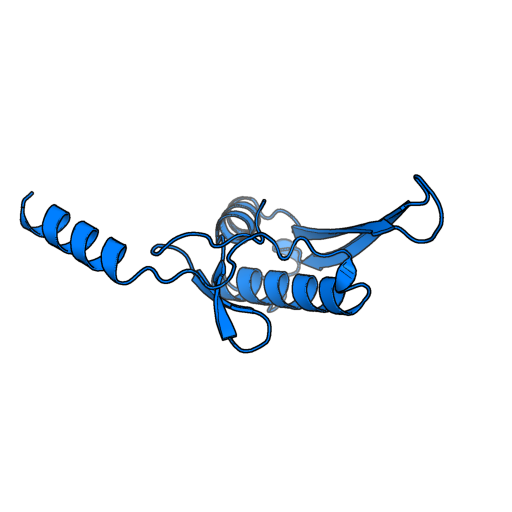-4.174 15.183 -28.253 1.00 58.56 112 ASN A C 1
ATOM 925 O O . ASN A 1 112 ? -3.762 15.713 -29.277 1.00 58.56 112 ASN A O 1
ATOM 929 N N . ARG A 1 113 ? -3.652 15.485 -27.054 1.00 59.50 113 ARG A N 1
ATOM 930 C CA . ARG A 1 113 ? -2.540 16.441 -26.889 1.00 59.50 113 ARG A CA 1
ATOM 931 C C . ARG A 1 113 ? -1.216 15.953 -27.478 1.00 59.50 113 ARG A C 1
ATOM 933 O O . ARG A 1 113 ? -0.462 16.774 -27.973 1.00 59.50 113 ARG A O 1
ATOM 940 N N . LYS A 1 114 ? -0.936 14.646 -27.433 1.00 55.88 114 LYS A N 1
ATOM 941 C CA . LYS A 1 114 ? 0.274 14.058 -28.039 1.00 55.88 114 LYS A CA 1
ATOM 942 C C . LYS A 1 114 ? 0.224 13.975 -29.568 1.00 55.88 114 LYS A C 1
ATOM 944 O O . LYS A 1 114 ? 1.269 13.810 -30.170 1.00 55.88 114 LYS A O 1
ATOM 949 N N . GLN A 1 115 ? -0.965 14.015 -30.168 1.00 55.34 115 GLN A N 1
ATOM 950 C CA . GLN A 1 115 ? -1.143 14.021 -31.627 1.00 55.34 115 GLN A CA 1
ATOM 951 C C . GLN A 1 115 ? -1.150 15.435 -32.225 1.00 55.34 115 GLN A C 1
ATOM 953 O O . GLN A 1 115 ? -1.012 15.580 -33.432 1.00 55.34 115 GLN A O 1
ATOM 958 N N . ALA A 1 116 ? -1.340 16.461 -31.392 1.00 56.00 116 ALA A N 1
ATOM 959 C CA . ALA A 1 116 ? -1.372 17.866 -31.795 1.00 56.00 116 ALA A CA 1
ATOM 960 C C . ALA A 1 116 ? -0.031 18.602 -31.577 1.00 56.00 116 ALA A C 1
ATOM 962 O O . ALA A 1 116 ? 0.015 19.820 -31.731 1.00 56.00 116 ALA A O 1
ATOM 963 N N . ALA A 1 117 ? 1.019 17.881 -31.177 1.00 51.31 117 ALA A N 1
ATOM 964 C CA . ALA A 1 117 ? 2.383 18.363 -30.961 1.00 51.31 117 ALA A CA 1
ATOM 965 C C . ALA A 1 117 ? 3.340 17.527 -31.813 1.00 51.31 117 ALA A C 1
ATOM 967 O O . ALA A 1 117 ? 4.335 18.105 -32.296 1.00 51.31 117 ALA A O 1
#

Sequence (117 aa):
MADQAAGPNNYWVHFFGRPASTHKAIALFALAHEAPVMVTYTRRVGAALQLEVGCEAIADPRGGNAETSDMRQLTEWFTRRLEALILRDPDQYWWLHRRWKDYRDRLHKFRNRKQAA

pLDDT: mean 90.57, std 12.22, range [51.31, 98.12]